Protein AF-A0A351NU47-F1 (afdb_monomer)

Sequence (82 aa):
TPLIFTGGLLLALPMMIALLLVNIGLGIITRSAPSLNIIAVGFPAIILVGGIMLIFALPGVLRLIQEFWLDSFAQLIIMLGI

Secondary structure (DSSP, 8-state):
-HHHHHHHHHHHHHHHHHHHHHHHHHHHHHHH-TTS-HHHHHHHHHHHHHHHHHHHHHHHHHHHHHHHHHHHHHHHHHHHT-

Radius of gyration: 19.3 Å; Cα contacts (8 Å, |Δi|>4): 23; chains: 1; bounding box: 40×16×58 Å

Mean predicted aligned error: 6.28 Å

Solvent-accessible surface area (backbone atoms only — not comparable to full-atom values): 4644 Å² total; per-residue (Å²): 111,71,65,62,55,53,54,51,44,65,66,46,46,65,56,48,54,52,51,49,51,49,53,51,53,49,54,52,46,43,72,78,38,74,83,56,60,56,68,77,52,44,50,60,48,51,52,52,53,50,53,53,51,49,64,70,41,46,68,58,51,54,51,51,51,51,53,51,50,53,55,51,50,54,50,52,39,60,73,71,74,110

Structure (mmCIF, N/CA/C/O backbone):
data_AF-A0A351NU47-F1
#
_entry.id   AF-A0A351NU47-F1
#
loop_
_atom_site.group_PDB
_atom_site.id
_atom_site.type_symbol
_atom_site.label_atom_id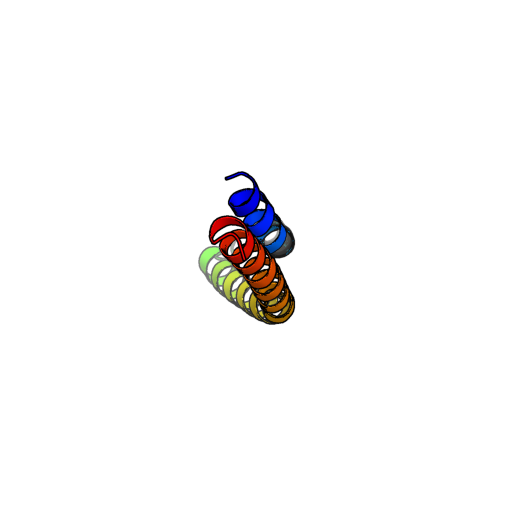
_atom_site.label_alt_id
_atom_site.label_comp_id
_atom_site.label_asym_id
_atom_site.label_entity_id
_atom_site.label_seq_id
_atom_site.pdbx_PDB_ins_code
_atom_site.Cartn_x
_atom_site.Cartn_y
_atom_site.Cartn_z
_atom_site.occupancy
_atom_site.B_iso_or_equiv
_atom_site.auth_seq_id
_atom_site.auth_comp_id
_atom_site.auth_asym_id
_atom_site.auth_atom_id
_atom_site.pdbx_PDB_model_num
ATOM 1 N N . THR A 1 1 ? 19.578 2.138 -8.145 1.00 61.03 1 THR A N 1
ATOM 2 C CA . THR A 1 1 ? 19.293 3.089 -9.239 1.00 61.03 1 THR A CA 1
ATOM 3 C C . THR A 1 1 ? 18.018 3.845 -8.896 1.00 61.03 1 THR A C 1
ATOM 5 O O . THR A 1 1 ? 17.079 3.206 -8.433 1.00 61.03 1 THR A O 1
ATOM 8 N N . PRO A 1 2 ? 17.972 5.183 -9.042 1.00 75.50 2 PRO A N 1
ATOM 9 C CA . PRO A 1 2 ? 16.814 6.007 -8.659 1.00 75.50 2 PRO A CA 1
ATOM 10 C C . PRO A 1 2 ? 15.492 5.527 -9.283 1.00 75.50 2 PRO A C 1
ATOM 12 O O . PRO A 1 2 ? 14.447 5.637 -8.656 1.00 75.50 2 PRO A O 1
ATOM 15 N N . LEU A 1 3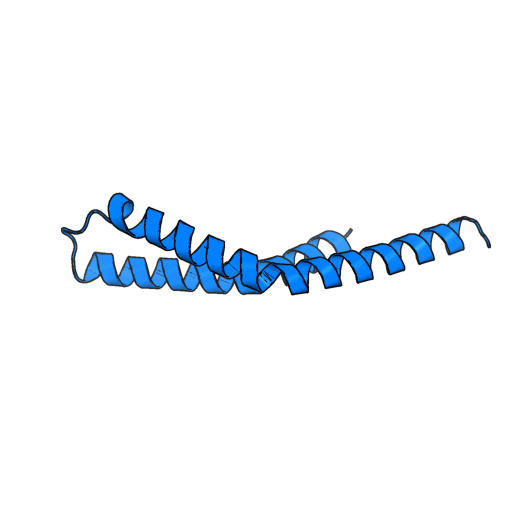 ? 15.558 4.877 -10.449 1.00 76.75 3 LEU A N 1
ATOM 16 C CA . LEU A 1 3 ? 14.413 4.286 -11.142 1.00 76.75 3 LEU A CA 1
ATOM 17 C C . LEU A 1 3 ? 13.644 3.245 -10.306 1.00 76.75 3 LEU A C 1
ATOM 19 O O . LEU A 1 3 ? 12.418 3.256 -10.299 1.00 76.75 3 LEU A O 1
ATOM 23 N N . ILE A 1 4 ? 14.348 2.381 -9.562 1.00 80.00 4 ILE A N 1
ATOM 24 C CA . ILE A 1 4 ? 13.717 1.328 -8.744 1.00 80.00 4 ILE A CA 1
ATOM 25 C C . ILE A 1 4 ? 12.971 1.951 -7.558 1.00 80.00 4 ILE A C 1
ATOM 27 O O . ILE A 1 4 ? 11.847 1.556 -7.255 1.00 80.00 4 ILE A O 1
ATOM 31 N N . PHE A 1 5 ? 13.573 2.952 -6.907 1.00 85.62 5 PHE A N 1
ATOM 32 C CA . PHE A 1 5 ? 12.940 3.644 -5.785 1.00 85.62 5 PHE A CA 1
ATOM 33 C C . PHE A 1 5 ? 11.737 4.470 -6.246 1.00 85.62 5 PHE A C 1
ATOM 35 O O . PHE A 1 5 ? 10.663 4.344 -5.671 1.00 85.62 5 PHE A O 1
ATOM 42 N N . THR A 1 6 ? 11.882 5.270 -7.306 1.00 84.75 6 THR A N 1
ATOM 43 C CA . THR A 1 6 ? 10.790 6.099 -7.833 1.00 84.75 6 THR A CA 1
ATOM 44 C C . THR A 1 6 ? 9.645 5.251 -8.386 1.00 84.75 6 THR A C 1
ATOM 46 O O . THR A 1 6 ? 8.491 5.533 -8.074 1.00 84.75 6 THR A O 1
ATOM 49 N N . GLY A 1 7 ? 9.938 4.187 -9.142 1.00 81.06 7 GLY A N 1
ATOM 50 C CA . GLY A 1 7 ? 8.917 3.273 -9.664 1.00 81.06 7 GLY A CA 1
ATOM 51 C C . GLY A 1 7 ? 8.163 2.540 -8.551 1.00 81.06 7 GLY A C 1
ATOM 52 O O . GLY A 1 7 ? 6.933 2.524 -8.542 1.00 81.06 7 GLY A O 1
ATOM 53 N N . GLY A 1 8 ? 8.887 2.011 -7.558 1.00 83.25 8 GLY A N 1
ATOM 54 C CA . GLY A 1 8 ? 8.274 1.381 -6.386 1.00 83.25 8 GLY A CA 1
ATOM 55 C C . GLY A 1 8 ? 7.461 2.363 -5.539 1.00 83.25 8 GLY A C 1
ATOM 56 O O . GLY A 1 8 ? 6.368 2.031 -5.079 1.00 83.25 8 GLY A O 1
ATOM 57 N N . LEU A 1 9 ? 7.953 3.594 -5.374 1.00 87.19 9 LEU A N 1
ATOM 58 C CA . LEU A 1 9 ? 7.264 4.638 -4.623 1.00 87.19 9 LEU A CA 1
ATOM 59 C C . LEU A 1 9 ? 5.959 5.051 -5.306 1.00 87.19 9 LEU A C 1
ATOM 61 O O . LEU A 1 9 ? 4.947 5.115 -4.622 1.00 87.19 9 LEU A O 1
ATOM 65 N N . LEU A 1 10 ? 5.954 5.280 -6.624 1.00 84.75 10 LEU A N 1
ATOM 66 C CA . LEU A 1 10 ? 4.744 5.633 -7.383 1.00 84.75 10 LEU A CA 1
ATOM 67 C C . LEU A 1 10 ? 3.651 4.562 -7.267 1.00 84.75 10 LEU A C 1
ATOM 69 O O . LEU A 1 10 ? 2.473 4.897 -7.159 1.00 84.75 10 LEU A O 1
ATOM 73 N N . LEU A 1 11 ? 4.048 3.289 -7.230 1.00 83.25 11 LEU A N 1
ATOM 74 C CA . LEU A 1 11 ? 3.140 2.160 -7.044 1.00 83.25 11 LEU A CA 1
ATOM 75 C C . LEU A 1 11 ? 2.575 2.093 -5.618 1.00 83.25 11 LEU A C 1
ATOM 77 O O . LEU A 1 11 ? 1.382 1.863 -5.427 1.00 83.25 11 LEU A O 1
ATOM 81 N N . ALA A 1 12 ? 3.421 2.321 -4.612 1.00 87.19 12 ALA A N 1
ATOM 82 C CA . ALA A 1 12 ? 3.032 2.262 -3.205 1.00 87.19 12 ALA A CA 1
ATOM 83 C C . ALA A 1 12 ? 2.294 3.522 -2.714 1.00 87.19 12 ALA A C 1
ATOM 85 O O . ALA A 1 12 ? 1.569 3.452 -1.723 1.00 87.19 12 ALA A O 1
ATOM 86 N N . LEU A 1 13 ? 2.457 4.667 -3.383 1.00 89.00 13 LEU A N 1
ATOM 87 C CA . LEU A 1 13 ? 1.917 5.972 -2.983 1.00 89.00 13 LEU A CA 1
ATOM 88 C C . LEU A 1 13 ? 0.393 5.977 -2.751 1.00 89.00 13 LEU A C 1
ATOM 90 O O . LEU A 1 13 ? -0.026 6.369 -1.658 1.00 89.00 13 LEU A O 1
ATOM 94 N N . PRO A 1 14 ? -0.452 5.519 -3.699 1.00 85.62 14 PRO A N 1
ATOM 95 C CA . PRO A 1 14 ? -1.901 5.510 -3.497 1.00 85.62 14 PRO A CA 1
ATOM 96 C C . PRO A 1 14 ? -2.320 4.582 -2.349 1.00 85.62 14 PRO A C 1
ATOM 98 O O . PRO A 1 14 ? -3.179 4.943 -1.544 1.00 85.62 14 PRO A O 1
ATOM 101 N N . MET A 1 15 ? -1.669 3.420 -2.221 1.00 89.06 15 MET A N 1
ATOM 102 C CA . MET A 1 15 ? -1.926 2.487 -1.122 1.00 89.06 15 MET A CA 1
ATOM 103 C C . MET A 1 15 ? -1.514 3.066 0.235 1.00 89.06 15 MET A C 1
ATOM 105 O O . MET A 1 15 ? -2.263 2.945 1.202 1.00 89.06 15 MET A O 1
ATOM 109 N N . MET A 1 16 ? -0.352 3.721 0.321 1.00 90.75 16 MET A N 1
ATOM 110 C CA . MET A 1 16 ? 0.111 4.359 1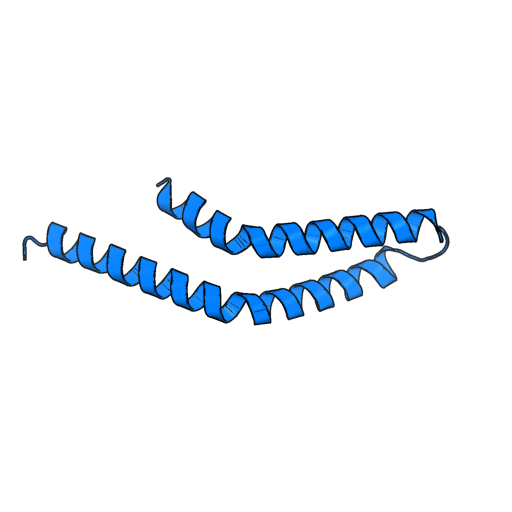.556 1.00 90.75 16 MET A CA 1
ATOM 111 C C . MET A 1 16 ? -0.842 5.460 2.008 1.00 90.75 16 MET A C 1
ATOM 113 O O . MET A 1 16 ? -1.210 5.488 3.179 1.00 90.75 16 MET A O 1
ATOM 117 N N . ILE A 1 17 ? -1.280 6.335 1.099 1.00 90.88 17 ILE A N 1
ATOM 118 C CA . ILE A 1 17 ? -2.223 7.412 1.432 1.00 90.88 17 ILE A CA 1
ATOM 119 C C . ILE A 1 17 ? -3.536 6.827 1.962 1.00 90.88 17 ILE A C 1
ATOM 121 O O . ILE A 1 17 ? -4.032 7.265 3.000 1.00 90.88 17 ILE A O 1
ATOM 125 N N . ALA A 1 18 ? -4.073 5.804 1.295 1.00 89.06 18 ALA A N 1
ATOM 126 C CA . ALA A 1 18 ? -5.289 5.133 1.735 1.00 89.06 18 ALA A CA 1
ATOM 127 C C . ALA A 1 18 ? -5.144 4.516 3.136 1.00 89.06 18 ALA A C 1
ATOM 129 O O . ALA A 1 18 ? -5.989 4.732 4.004 1.00 89.06 18 ALA A O 1
ATOM 130 N N . LEU A 1 19 ? -4.058 3.783 3.387 1.00 90.56 19 LEU A N 1
ATOM 131 C CA . LEU A 1 19 ? -3.816 3.161 4.689 1.00 90.56 19 LEU A CA 1
ATOM 132 C C . LEU A 1 19 ? -3.560 4.199 5.788 1.00 90.56 19 LEU A C 1
ATOM 134 O O . LEU A 1 19 ? -3.998 4.004 6.921 1.00 90.56 19 LEU A O 1
ATOM 138 N N . LEU A 1 20 ? -2.905 5.319 5.478 1.00 92.56 20 LEU A N 1
ATOM 139 C CA . LEU A 1 20 ? -2.745 6.430 6.419 1.00 92.56 20 LEU A CA 1
ATOM 140 C C . LEU A 1 20 ? -4.100 7.037 6.802 1.00 92.56 20 LEU A C 1
ATOM 142 O O . LEU A 1 20 ? -4.341 7.269 7.986 1.00 92.56 20 LEU A O 1
ATOM 146 N N . LEU A 1 21 ? -5.010 7.219 5.841 1.00 91.38 21 LEU A N 1
ATOM 147 C CA . LEU A 1 21 ? -6.375 7.683 6.115 1.00 91.38 21 LEU A CA 1
ATOM 148 C C . LEU A 1 21 ? -7.145 6.707 7.012 1.00 91.38 21 LEU A C 1
ATOM 150 O O . LEU A 1 21 ? -7.817 7.143 7.946 1.00 91.38 21 LEU A O 1
ATOM 154 N N . VAL A 1 22 ? -7.008 5.396 6.787 1.00 89.69 22 VAL A N 1
ATOM 155 C CA . VAL A 1 22 ? -7.606 4.373 7.664 1.00 89.69 22 VAL A CA 1
ATOM 156 C C . VAL A 1 22 ? -7.040 4.468 9.078 1.00 89.69 22 VAL A C 1
ATOM 158 O O . VAL A 1 22 ? -7.805 4.473 10.039 1.00 89.69 22 VAL A O 1
ATOM 161 N N . ASN A 1 23 ? -5.719 4.595 9.222 1.00 90.12 23 ASN A N 1
ATOM 162 C CA . ASN A 1 23 ? -5.078 4.737 10.531 1.00 90.12 23 ASN A CA 1
ATOM 163 C C . ASN A 1 23 ? -5.536 6.006 11.264 1.00 90.12 23 ASN A C 1
ATOM 165 O O . ASN A 1 23 ? -5.789 5.960 12.468 1.00 90.12 23 ASN A O 1
ATOM 169 N N . ILE A 1 24 ? -5.715 7.120 10.548 1.00 91.81 24 ILE A N 1
ATOM 170 C CA . ILE A 1 24 ? -6.287 8.350 11.115 1.00 91.81 24 ILE A CA 1
ATOM 171 C C . ILE A 1 24 ? -7.737 8.113 11.553 1.00 91.81 24 ILE A C 1
ATOM 173 O O . ILE A 1 24 ? -8.099 8.479 12.670 1.00 91.81 24 ILE A O 1
ATOM 177 N N . GLY A 1 25 ? -8.557 7.466 10.720 1.00 89.00 25 GLY A N 1
ATOM 178 C CA . GLY A 1 25 ? -9.942 7.127 11.057 1.00 89.00 25 GLY A CA 1
ATOM 179 C C . GLY A 1 25 ? -10.044 6.261 12.315 1.00 89.00 25 GLY A C 1
ATOM 180 O O . GLY A 1 25 ? -10.829 6.563 13.213 1.00 89.00 25 GLY A O 1
ATOM 181 N N . LEU A 1 26 ? -9.189 5.243 12.433 1.00 88.31 26 LEU A N 1
ATOM 182 C CA . LEU A 1 26 ? -9.074 4.423 13.642 1.00 88.31 26 LEU A CA 1
ATOM 183 C C . LEU A 1 26 ? -8.638 5.256 14.854 1.00 88.31 26 LEU A C 1
ATOM 185 O O . LEU A 1 26 ? -9.224 5.119 15.926 1.00 88.31 26 LEU A O 1
ATOM 189 N N . GLY A 1 27 ? -7.686 6.175 14.682 1.00 88.19 27 GLY A N 1
ATOM 190 C CA . GLY A 1 27 ? -7.288 7.129 15.720 1.00 88.19 27 GLY A CA 1
ATOM 191 C C . GLY A 1 27 ? -8.453 7.997 16.210 1.00 88.19 27 GLY A C 1
ATOM 192 O O . GLY A 1 27 ? -8.632 8.181 17.414 1.00 88.19 27 GLY A O 1
ATOM 193 N N . ILE A 1 28 ? -9.318 8.465 15.310 1.00 89.44 28 ILE A N 1
ATOM 194 C CA . ILE A 1 28 ? -10.526 9.217 15.684 1.00 89.44 28 ILE A CA 1
ATOM 195 C C . ILE A 1 28 ? -11.491 8.325 16.480 1.00 89.44 28 ILE A C 1
ATOM 197 O O . ILE A 1 28 ? -11.975 8.737 17.535 1.00 89.44 28 ILE A O 1
ATOM 201 N N . ILE A 1 29 ? -11.709 7.082 16.037 1.00 87.75 29 ILE A N 1
ATOM 202 C CA . ILE A 1 29 ? -12.581 6.113 16.723 1.00 87.75 29 ILE A CA 1
ATOM 203 C C . ILE A 1 29 ? -12.068 5.814 18.138 1.00 87.75 29 ILE A C 1
ATOM 205 O O . ILE A 1 29 ? -12.870 5.815 19.072 1.00 87.75 29 ILE A O 1
ATOM 209 N N . THR A 1 30 ? -10.751 5.641 18.336 1.00 84.81 30 THR A N 1
ATOM 210 C CA . THR A 1 30 ? -10.183 5.437 19.689 1.00 84.81 30 THR A CA 1
ATOM 211 C C . THR A 1 30 ? -10.479 6.591 20.633 1.00 84.81 30 THR A C 1
ATOM 213 O O . THR A 1 30 ? -10.715 6.371 21.819 1.00 84.81 30 THR A O 1
ATOM 216 N N . ARG A 1 31 ? -10.480 7.825 20.117 1.00 86.00 31 ARG A N 1
ATOM 217 C CA . ARG A 1 31 ? -10.747 9.019 20.919 1.00 86.00 31 ARG A CA 1
ATOM 218 C C . ARG A 1 31 ? -12.225 9.130 21.292 1.00 86.00 31 ARG A C 1
ATOM 220 O O . ARG A 1 31 ? -12.532 9.570 22.395 1.00 86.00 31 ARG A O 1
ATOM 227 N N . SER A 1 32 ? -13.126 8.750 20.388 1.00 83.56 32 SER A N 1
ATOM 228 C CA . SER A 1 32 ? -14.577 8.800 20.613 1.00 83.56 32 SER A CA 1
ATOM 229 C C . SER A 1 32 ? -15.106 7.631 21.451 1.00 83.56 32 SER A C 1
ATOM 231 O O . SER A 1 32 ? -16.103 7.794 22.149 1.00 83.56 32 SER A O 1
ATOM 233 N N . ALA A 1 33 ? -1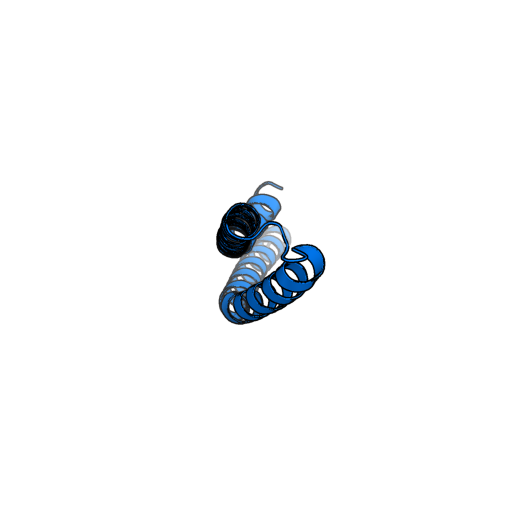4.457 6.467 21.399 1.00 79.56 33 ALA A N 1
ATOM 234 C CA . ALA A 1 33 ? -14.862 5.257 22.110 1.00 79.56 33 ALA A CA 1
ATOM 235 C C . ALA A 1 33 ? -13.629 4.512 22.670 1.00 79.56 33 ALA A C 1
ATOM 237 O O . ALA A 1 33 ? -13.195 3.510 22.099 1.00 79.56 33 ALA A O 1
ATOM 238 N N . PRO A 1 34 ? -13.069 4.966 23.809 1.00 75.81 34 PRO A N 1
ATOM 239 C CA . PRO A 1 34 ? -11.836 4.413 24.383 1.00 75.81 34 PRO A CA 1
ATOM 240 C C . PRO A 1 34 ? -11.981 2.979 24.917 1.00 75.81 34 PRO A C 1
ATOM 242 O O . PRO A 1 34 ? -10.982 2.324 25.201 1.00 75.81 34 PRO A O 1
ATOM 245 N N . SER A 1 35 ? -13.214 2.478 25.055 1.00 78.69 35 SER A N 1
ATOM 246 C CA . SER A 1 35 ? -13.507 1.095 25.442 1.00 78.69 35 SER A CA 1
ATOM 247 C C . SER A 1 35 ? -13.457 0.104 24.275 1.00 78.69 35 SER A C 1
ATOM 249 O O . SER A 1 35 ? -13.423 -1.105 24.514 1.00 78.69 35 SER A O 1
ATOM 251 N N . LEU A 1 36 ? -13.446 0.573 23.018 1.00 78.25 36 LEU A N 1
ATOM 252 C CA . LEU A 1 36 ? -13.255 -0.306 21.866 1.00 78.25 36 LEU A CA 1
ATOM 253 C C . LEU A 1 36 ? -11.808 -0.797 21.852 1.00 78.25 36 LEU A C 1
ATOM 255 O O . LEU A 1 36 ? -10.869 -0.008 21.753 1.00 78.25 36 LEU A O 1
ATOM 259 N N . ASN A 1 37 ? -11.627 -2.117 21.898 1.00 79.56 37 ASN A N 1
ATOM 260 C CA . ASN A 1 37 ? -10.322 -2.728 21.686 1.00 79.56 37 ASN A CA 1
ATOM 261 C C . ASN A 1 37 ? -9.881 -2.463 20.238 1.00 79.56 37 ASN A C 1
ATOM 263 O O . ASN A 1 37 ? -10.263 -3.180 19.310 1.00 79.56 37 ASN A O 1
ATOM 267 N N . ILE A 1 38 ? -9.085 -1.410 20.045 1.00 75.75 38 ILE A N 1
ATOM 268 C CA . ILE A 1 38 ? -8.663 -0.955 18.718 1.00 75.75 38 ILE A CA 1
ATOM 269 C C . ILE A 1 38 ? -7.836 -2.003 17.980 1.00 75.75 38 ILE A C 1
ATOM 271 O O . ILE A 1 38 ? -7.816 -2.008 16.757 1.00 75.75 38 ILE A O 1
ATOM 275 N N . ILE A 1 39 ? -7.184 -2.916 18.698 1.00 76.06 39 ILE A N 1
ATOM 276 C CA . ILE A 1 39 ? -6.470 -4.028 18.073 1.00 76.06 39 ILE A CA 1
ATOM 277 C C . ILE A 1 39 ? -7.488 -5.020 17.503 1.00 76.06 39 ILE A C 1
ATOM 279 O O . ILE A 1 39 ? -7.354 -5.443 16.358 1.00 76.06 39 ILE A O 1
ATOM 283 N N . ALA A 1 40 ? -8.549 -5.328 18.254 1.00 80.94 40 ALA A N 1
ATOM 284 C CA . ALA A 1 40 ? -9.596 -6.248 17.812 1.00 80.94 40 ALA A CA 1
ATOM 285 C C . ALA A 1 40 ? -10.417 -5.715 16.625 1.00 80.94 40 ALA A C 1
ATOM 287 O O . ALA A 1 40 ? -10.859 -6.509 15.802 1.00 80.94 40 ALA A O 1
ATOM 288 N N . VAL A 1 41 ? -10.617 -4.397 16.514 1.00 82.50 41 VAL A N 1
ATOM 289 C CA . VAL A 1 41 ? -11.428 -3.789 15.436 1.00 82.50 41 VAL A CA 1
ATOM 290 C C . VAL A 1 41 ? -10.573 -3.202 14.312 1.00 82.50 41 VAL A C 1
ATOM 292 O O . VAL A 1 41 ? -10.898 -3.348 13.134 1.00 82.50 41 VAL A O 1
ATOM 295 N N . GLY A 1 42 ? -9.458 -2.564 14.652 1.00 85.19 42 GLY A N 1
ATOM 296 C CA . GLY A 1 42 ? -8.564 -1.924 13.694 1.00 85.19 42 GLY A CA 1
ATOM 297 C C . GLY A 1 42 ? -7.806 -2.921 12.829 1.00 85.19 42 GLY A C 1
ATOM 298 O O . GLY A 1 42 ? -7.659 -2.684 11.634 1.00 85.19 42 GLY A O 1
ATOM 299 N N . PHE A 1 43 ? -7.386 -4.063 13.379 1.00 85.56 43 PHE A N 1
ATOM 300 C CA . PHE A 1 43 ? -6.650 -5.061 12.601 1.00 85.56 43 PHE A CA 1
ATOM 301 C C . PHE A 1 43 ? -7.506 -5.687 11.480 1.00 85.56 43 PHE A C 1
ATOM 303 O O . PHE A 1 43 ? -7.072 -5.647 10.325 1.00 85.56 43 PHE A O 1
ATOM 310 N N . PRO A 1 44 ? -8.750 -6.154 11.733 1.00 89.06 44 PRO A N 1
ATOM 311 C CA . PRO A 1 44 ? -9.648 -6.579 10.657 1.00 89.06 44 PRO A CA 1
ATOM 312 C C . PRO A 1 44 ? -9.954 -5.470 9.645 1.00 89.06 44 PRO A C 1
ATOM 314 O O . PRO A 1 44 ? -9.982 -5.732 8.443 1.00 89.06 44 PRO A O 1
ATOM 317 N N . ALA A 1 45 ? -10.147 -4.229 10.108 1.00 88.06 45 ALA A N 1
ATOM 318 C CA . ALA A 1 45 ? -10.425 -3.097 9.227 1.00 88.06 45 ALA A CA 1
ATOM 319 C C . ALA A 1 45 ? -9.257 -2.811 8.267 1.00 88.06 45 ALA A C 1
ATOM 321 O O . ALA A 1 45 ? -9.473 -2.641 7.068 1.00 88.06 45 ALA A O 1
ATOM 322 N N . ILE A 1 46 ? -8.019 -2.815 8.769 1.00 89.69 46 ILE A N 1
ATOM 323 C CA . ILE A 1 46 ? -6.814 -2.603 7.956 1.00 89.69 46 ILE A CA 1
ATOM 324 C C . ILE A 1 46 ? -6.629 -3.740 6.946 1.00 89.69 46 ILE A C 1
ATOM 326 O O . ILE A 1 46 ? -6.313 -3.462 5.792 1.00 89.69 46 ILE A O 1
ATOM 330 N N . ILE A 1 47 ? -6.860 -4.999 7.337 1.00 91.12 47 ILE A N 1
ATOM 331 C CA . ILE A 1 47 ? -6.760 -6.143 6.416 1.00 91.12 47 ILE A CA 1
ATOM 332 C C . ILE A 1 47 ? -7.796 -6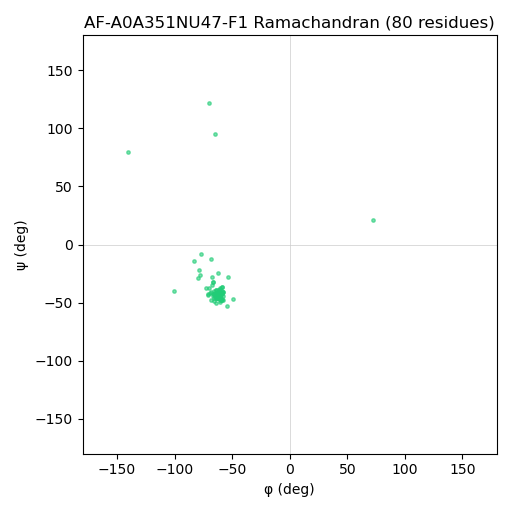.037 5.295 1.00 91.12 47 ILE A C 1
ATOM 334 O O . ILE A 1 47 ? -7.448 -6.221 4.129 1.00 91.12 47 ILE A O 1
ATOM 338 N N . LEU A 1 48 ? -9.051 -5.714 5.623 1.00 92.25 48 LEU A N 1
ATOM 339 C CA . LEU A 1 48 ? -10.112 -5.572 4.624 1.00 92.25 48 LEU A CA 1
ATOM 340 C C . LEU A 1 48 ? -9.821 -4.424 3.658 1.00 92.25 48 LEU A C 1
ATOM 342 O O . LEU A 1 48 ? -9.850 -4.623 2.444 1.00 92.25 48 LEU A O 1
ATOM 346 N N . VAL A 1 49 ? -9.496 -3.237 4.176 1.00 91.50 49 VAL A N 1
ATOM 347 C CA . VAL A 1 49 ? -9.207 -2.080 3.320 1.00 91.50 49 VAL A CA 1
ATOM 348 C C . VAL A 1 49 ? -7.930 -2.302 2.512 1.00 91.50 49 VAL A C 1
ATOM 350 O O . VAL A 1 49 ? -7.918 -2.026 1.316 1.00 91.50 49 VAL A O 1
ATOM 353 N N . GLY A 1 50 ? -6.880 -2.849 3.126 1.00 90.69 50 GLY A N 1
ATOM 354 C CA . GLY A 1 50 ? -5.632 -3.187 2.445 1.00 90.69 50 GLY A CA 1
ATOM 355 C C . GLY A 1 50 ? -5.835 -4.210 1.328 1.00 90.69 50 GLY A C 1
ATOM 356 O O . GLY A 1 50 ? -5.323 -4.015 0.229 1.00 90.69 50 GLY A O 1
ATOM 357 N N . GLY A 1 51 ? -6.635 -5.252 1.569 1.00 92.44 51 GLY A N 1
ATOM 358 C CA 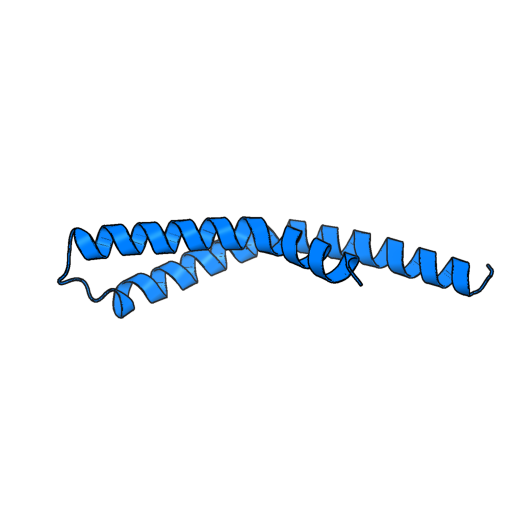. G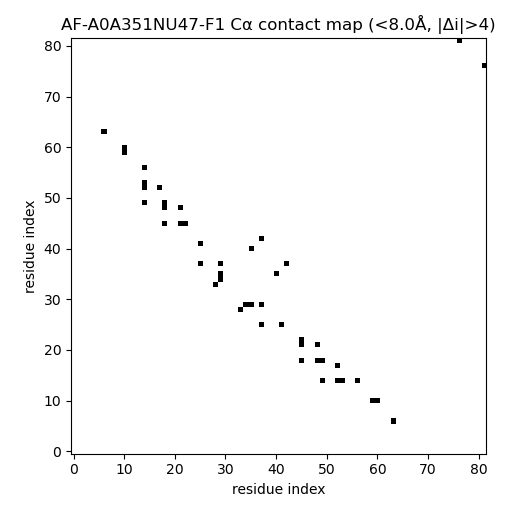LY A 1 51 ? -6.970 -6.264 0.566 1.00 92.44 51 GLY A CA 1
ATOM 359 C C . GLY A 1 51 ? -7.767 -5.692 -0.607 1.00 92.44 51 GLY A C 1
ATOM 360 O O . GLY A 1 51 ? -7.418 -5.929 -1.763 1.00 92.44 51 GLY A O 1
ATOM 361 N N . ILE A 1 52 ? -8.789 -4.880 -0.325 1.00 92.19 52 ILE A N 1
ATOM 362 C CA . ILE A 1 52 ? -9.579 -4.197 -1.360 1.00 92.19 52 ILE A CA 1
ATOM 363 C C . ILE A 1 52 ? -8.684 -3.266 -2.189 1.00 92.19 52 ILE A C 1
ATO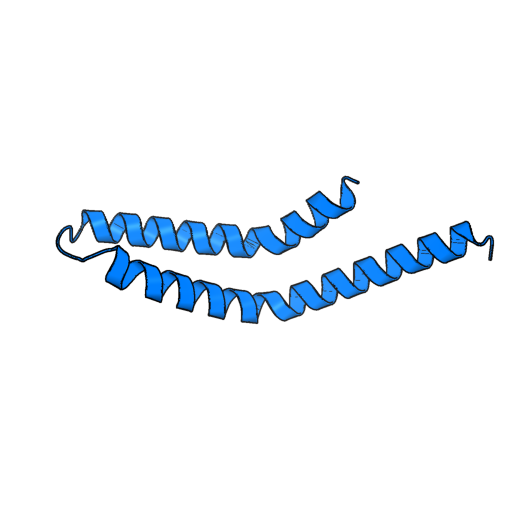M 365 O O . ILE A 1 52 ? -8.704 -3.316 -3.418 1.00 92.19 52 ILE A O 1
ATOM 369 N N . MET A 1 53 ? -7.858 -2.455 -1.528 1.00 90.44 53 MET A N 1
ATOM 370 C CA . MET A 1 53 ? -6.926 -1.540 -2.192 1.00 90.44 53 MET A CA 1
ATOM 371 C C . MET A 1 53 ? -5.915 -2.280 -3.066 1.00 90.44 53 MET A C 1
ATOM 373 O O . MET A 1 53 ? -5.616 -1.818 -4.164 1.00 90.44 53 MET A O 1
ATOM 377 N N . LEU A 1 54 ? -5.428 -3.443 -2.625 1.00 89.94 54 LEU A N 1
ATOM 378 C CA . LEU A 1 54 ? -4.510 -4.262 -3.410 1.00 89.94 54 LEU A CA 1
ATOM 379 C C . LEU A 1 54 ? -5.173 -4.753 -4.702 1.00 89.94 54 LEU A C 1
ATOM 381 O O . LEU A 1 54 ? -4.569 -4.644 -5.765 1.00 89.94 54 LEU A O 1
ATOM 385 N N . ILE A 1 55 ? -6.430 -5.207 -4.639 1.00 91.81 55 ILE A N 1
ATOM 386 C CA . ILE A 1 55 ? -7.193 -5.620 -5.829 1.00 91.81 55 ILE A CA 1
ATOM 387 C C . ILE A 1 55 ? -7.345 -4.453 -6.813 1.00 91.81 55 ILE A C 1
ATOM 389 O O . ILE A 1 55 ? -7.116 -4.629 -8.009 1.00 91.81 55 ILE A O 1
ATOM 393 N N . PHE A 1 56 ? -7.670 -3.254 -6.324 1.00 89.56 56 PHE A N 1
ATOM 394 C CA . PHE A 1 56 ? -7.758 -2.058 -7.171 1.00 89.56 56 PHE A CA 1
ATOM 395 C C . PHE A 1 56 ? -6.403 -1.605 -7.726 1.00 89.56 56 PHE A C 1
ATOM 397 O O . PHE A 1 56 ? -6.354 -1.018 -8.806 1.00 89.56 56 PHE A O 1
ATOM 404 N N . ALA A 1 57 ? -5.306 -1.883 -7.021 1.00 88.19 57 ALA A N 1
ATOM 405 C CA . ALA A 1 57 ? -3.961 -1.540 -7.463 1.00 88.19 57 ALA A CA 1
ATOM 406 C C . ALA A 1 57 ? -3.418 -2.500 -8.537 1.00 88.19 57 ALA A C 1
ATOM 408 O O . ALA A 1 57 ? -2.589 -2.080 -9.346 1.00 88.19 57 ALA A O 1
ATOM 409 N N . LEU A 1 58 ? -3.887 -3.758 -8.591 1.00 89.75 58 LEU A N 1
ATOM 410 C CA . LEU A 1 58 ? -3.374 -4.797 -9.502 1.00 89.75 58 LEU A CA 1
ATOM 411 C C . LEU A 1 58 ? -3.264 -4.362 -10.977 1.00 89.75 58 LEU A C 1
ATOM 413 O O . LEU A 1 58 ? -2.201 -4.581 -11.561 1.00 89.75 58 LEU A O 1
ATOM 417 N N . PRO A 1 59 ? -4.273 -3.720 -11.601 1.00 90.31 59 PRO A N 1
ATOM 418 C CA . PRO A 1 59 ? -4.152 -3.263 -12.987 1.00 90.31 59 PRO A CA 1
ATOM 419 C C . PRO A 1 59 ? -3.010 -2.256 -13.185 1.00 90.31 59 PRO A C 1
ATOM 421 O O . PRO A 1 59 ? -2.300 -2.308 -14.188 1.00 90.31 59 PRO A O 1
ATOM 424 N N . GLY A 1 60 ? -2.801 -1.363 -12.210 1.00 87.69 60 GLY A N 1
ATOM 425 C CA . GLY A 1 60 ? -1.698 -0.402 -12.220 1.00 87.69 60 GLY A CA 1
ATOM 426 C C . GLY A 1 60 ? -0.338 -1.079 -12.058 1.00 87.69 60 GLY A C 1
ATOM 427 O O . GLY A 1 60 ? 0.602 -0.742 -12.776 1.00 87.69 60 GLY A O 1
ATOM 428 N N . VAL A 1 61 ? -0.250 -2.084 -11.179 1.00 87.38 61 VAL A N 1
ATOM 429 C CA . VAL A 1 61 ? 0.963 -2.897 -10.994 1.00 87.38 61 VAL A CA 1
ATOM 430 C C . VAL A 1 61 ? 1.354 -3.605 -12.289 1.00 87.38 61 VAL A C 1
ATOM 432 O O . VAL A 1 61 ? 2.512 -3.542 -12.697 1.00 87.38 61 VAL A O 1
ATOM 435 N N . LEU A 1 62 ? 0.394 -4.244 -12.962 1.00 90.25 62 LEU A N 1
ATOM 436 C CA . LEU A 1 62 ? 0.642 -4.957 -14.218 1.00 90.25 62 LEU A CA 1
ATOM 437 C C . LEU A 1 62 ? 1.156 -4.021 -15.315 1.00 90.25 62 LEU A C 1
ATOM 439 O O . LEU A 1 62 ? 2.115 -4.360 -16.009 1.00 90.25 62 LEU A O 1
ATOM 443 N N . ARG A 1 63 ? 0.565 -2.827 -15.433 1.00 89.69 63 ARG A N 1
ATOM 444 C CA . ARG A 1 63 ? 1.011 -1.814 -16.394 1.00 89.69 63 ARG A CA 1
ATOM 445 C C . ARG A 1 63 ? 2.443 -1.353 -16.118 1.00 89.69 63 ARG A C 1
ATOM 447 O O . ARG A 1 63 ? 3.246 -1.304 -17.043 1.00 89.69 63 ARG A O 1
ATOM 454 N N . LEU A 1 64 ? 2.774 -1.062 -14.859 1.00 85.06 64 LEU A N 1
ATOM 455 C CA . LEU A 1 64 ? 4.122 -0.627 -14.488 1.00 85.06 64 LEU A CA 1
ATOM 456 C C . LEU A 1 64 ? 5.163 -1.715 -14.775 1.00 85.06 64 LEU A C 1
ATOM 458 O O . LEU A 1 64 ? 6.240 -1.421 -15.288 1.00 85.06 64 LEU A O 1
ATOM 462 N N . ILE A 1 65 ? 4.836 -2.974 -14.466 1.00 87.56 65 ILE A N 1
ATOM 463 C CA . ILE A 1 65 ? 5.695 -4.118 -14.787 1.00 87.56 65 ILE A CA 1
ATOM 464 C C . ILE A 1 65 ? 5.934 -4.171 -16.297 1.00 87.56 65 ILE A C 1
ATOM 466 O O . ILE A 1 65 ? 7.082 -4.275 -16.719 1.00 87.56 65 ILE A O 1
ATOM 470 N N . GLN A 1 66 ? 4.883 -4.057 -17.112 1.00 91.38 66 GLN A N 1
ATOM 471 C CA . GLN A 1 66 ? 5.008 -4.070 -18.569 1.00 91.38 66 GLN A CA 1
ATOM 472 C C . GLN A 1 66 ? 5.929 -2.953 -19.086 1.00 91.38 66 GLN A C 1
ATOM 474 O O . GLN A 1 66 ? 6.815 -3.232 -19.891 1.00 91.38 66 GLN A O 1
ATOM 479 N N . GLU A 1 67 ? 5.750 -1.718 -18.614 1.00 87.88 67 GLU A N 1
ATOM 480 C CA . GLU A 1 67 ? 6.595 -0.573 -18.991 1.00 87.88 67 GLU A CA 1
ATOM 481 C C . GLU A 1 67 ? 8.062 -0.816 -18.593 1.00 87.88 67 GLU A C 1
ATOM 483 O O . GLU A 1 67 ? 8.965 -0.687 -19.418 1.00 87.88 67 GLU A O 1
ATOM 488 N N . PHE A 1 68 ? 8.299 -1.302 -17.372 1.00 86.19 68 PHE A N 1
ATOM 489 C CA . PHE A 1 68 ? 9.643 -1.620 -16.891 1.00 86.19 68 PHE A CA 1
ATOM 490 C C . PHE A 1 68 ? 10.329 -2.730 -17.702 1.00 86.19 68 PHE A C 1
ATOM 492 O O . PHE A 1 68 ? 11.533 -2.656 -17.963 1.00 86.19 68 PHE A O 1
ATOM 499 N N . TRP A 1 69 ? 9.586 -3.765 -18.110 1.00 90.38 69 TRP A N 1
ATOM 500 C CA . TRP A 1 69 ? 10.114 -4.821 -18.975 1.00 90.38 69 TRP A CA 1
ATOM 501 C C . TRP A 1 69 ? 10.520 -4.271 -20.340 1.00 90.38 69 TRP A C 1
ATOM 503 O O . TRP A 1 69 ? 11.616 -4.583 -20.802 1.00 90.38 69 TRP A O 1
ATOM 513 N N . LEU A 1 70 ? 9.678 -3.445 -20.967 1.00 91.12 70 LEU A N 1
ATOM 514 C CA . LEU A 1 70 ? 9.983 -2.835 -22.265 1.00 91.12 70 LEU A CA 1
ATOM 515 C C . LEU A 1 70 ? 11.264 -1.994 -22.199 1.00 91.12 70 LEU A C 1
ATOM 517 O O . LEU A 1 70 ? 12.159 -2.186 -23.025 1.00 91.12 70 LEU A O 1
ATOM 521 N N . ASP A 1 71 ? 11.391 -1.145 -21.179 1.00 89.19 71 ASP A N 1
ATOM 522 C CA . ASP A 1 71 ? 12.582 -0.318 -20.962 1.00 89.19 71 ASP A CA 1
ATOM 523 C C . ASP A 1 71 ? 13.838 -1.165 -20.719 1.00 89.19 71 ASP A C 1
ATOM 525 O O . ASP A 1 71 ? 14.912 -0.880 -21.254 1.00 89.19 71 ASP A O 1
ATOM 529 N N . SER A 1 72 ? 13.706 -2.230 -19.924 1.00 87.69 72 SER A N 1
ATOM 530 C CA . SER A 1 72 ? 14.815 -3.134 -19.610 1.00 87.69 72 SER A CA 1
ATOM 531 C C . SER A 1 72 ? 15.282 -3.900 -20.847 1.00 87.69 72 SER A C 1
ATOM 533 O O . SER A 1 72 ? 16.482 -3.988 -21.101 1.00 87.69 72 SER A O 1
ATOM 535 N N . PHE A 1 73 ? 14.355 -4.421 -21.653 1.00 92.12 73 PHE A N 1
ATOM 536 C CA . PHE A 1 73 ? 14.697 -5.104 -22.899 1.00 92.12 73 PHE A CA 1
ATOM 537 C C . PHE A 1 73 ? 15.326 -4.158 -23.920 1.00 92.12 73 PHE A C 1
ATOM 539 O O . PHE A 1 73 ? 16.307 -4.537 -24.557 1.00 92.12 73 PHE A O 1
ATOM 546 N N . ALA A 1 74 ? 14.823 -2.927 -24.042 1.00 91.19 74 ALA A N 1
ATOM 547 C CA . ALA A 1 74 ? 15.420 -1.922 -24.917 1.00 91.19 74 ALA A CA 1
ATOM 548 C C . ALA A 1 74 ? 16.879 -1.631 -24.526 1.00 91.19 74 ALA A C 1
ATOM 550 O O . ALA A 1 74 ? 17.754 -1.586 -25.389 1.00 91.19 74 ALA A O 1
ATOM 551 N N . GLN A 1 75 ? 17.167 -1.509 -23.226 1.00 89.31 75 GLN A N 1
ATOM 552 C CA . GLN A 1 75 ? 18.538 -1.332 -22.739 1.00 89.31 75 GLN A CA 1
ATOM 553 C C . GLN A 1 75 ? 19.429 -2.538 -23.048 1.00 89.31 75 GLN A C 1
ATOM 555 O O . GLN A 1 75 ? 20.572 -2.351 -23.460 1.00 89.31 75 GLN A O 1
ATOM 560 N N . LEU A 1 76 ? 18.919 -3.763 -22.889 1.00 92.62 76 LEU A N 1
ATOM 561 C CA . LEU A 1 76 ? 19.674 -4.975 -23.218 1.00 92.62 76 LEU A CA 1
ATOM 562 C C . LEU A 1 76 ? 20.013 -5.053 -24.709 1.00 92.62 76 LEU A C 1
ATOM 564 O O . LEU A 1 76 ? 21.138 -5.399 -25.050 1.00 92.62 76 LEU A O 1
ATOM 568 N N . ILE A 1 77 ? 19.072 -4.698 -25.585 1.00 93.12 77 ILE A N 1
ATOM 569 C CA . ILE A 1 77 ? 19.287 -4.661 -27.038 1.00 93.12 77 ILE A CA 1
ATOM 570 C C . ILE A 1 77 ? 20.400 -3.659 -27.381 1.00 93.12 77 ILE A C 1
ATOM 572 O O . ILE A 1 77 ? 21.391 -4.032 -28.007 1.00 93.12 77 ILE A O 1
ATOM 576 N N . ILE A 1 78 ? 20.317 -2.439 -26.838 1.00 93.06 78 ILE A N 1
ATOM 577 C CA . ILE A 1 78 ? 21.342 -1.400 -27.022 1.00 93.06 78 ILE A CA 1
ATOM 578 C C . ILE A 1 78 ? 22.715 -1.870 -26.514 1.00 93.06 78 ILE A C 1
ATOM 580 O O . ILE A 1 78 ? 23.730 -1.636 -27.167 1.00 93.06 78 ILE A O 1
ATOM 584 N N . MET A 1 79 ? 22.769 -2.551 -25.364 1.00 91.50 79 MET A N 1
ATOM 585 C CA . MET A 1 79 ? 24.015 -3.097 -24.809 1.00 91.50 79 MET A CA 1
ATOM 586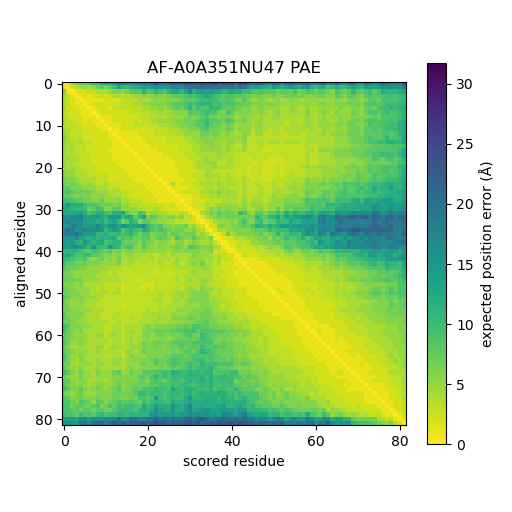 C C . MET A 1 79 ? 24.609 -4.226 -25.657 1.00 91.50 79 MET A C 1
ATOM 588 O O . MET A 1 79 ? 25.830 -4.372 -25.704 1.00 91.50 79 MET A O 1
ATOM 592 N N . LEU A 1 80 ? 23.765 -5.018 -26.319 1.00 91.75 80 LEU A N 1
ATOM 593 C CA . LEU A 1 80 ? 24.184 -6.074 -27.239 1.00 91.75 80 LEU A CA 1
ATOM 594 C C . LEU A 1 80 ? 24.641 -5.525 -28.603 1.00 91.75 80 LEU A C 1
ATOM 596 O O . LEU A 1 80 ? 25.204 -6.283 -29.391 1.00 91.75 80 LEU A O 1
ATOM 600 N N . GLY A 1 81 ? 24.458 -4.226 -28.865 1.00 84.06 81 GLY A N 1
ATOM 601 C CA . GLY A 1 81 ? 24.913 -3.564 -30.090 1.00 84.06 81 GLY A CA 1
ATOM 602 C C . GLY A 1 81 ? 24.109 -3.935 -31.340 1.00 84.06 81 GLY A C 1
ATOM 603 O O . GLY A 1 81 ? 24.625 -3.784 -32.448 1.00 84.06 81 GLY A O 1
ATOM 604 N N . ILE A 1 82 ? 22.884 -4.435 -31.154 1.00 72.69 82 ILE A N 1
ATOM 605 C CA . ILE A 1 82 ? 21.903 -4.763 -32.203 1.00 72.69 82 ILE A CA 1
ATOM 606 C C . ILE A 1 82 ? 20.783 -3.725 -32.158 1.00 72.69 82 ILE A C 1
ATOM 608 O O . ILE A 1 82 ? 20.239 -3.397 -33.234 1.00 72.69 82 ILE A O 1
#

Foldseek 3Di:
DVCVVVLVCVLCVVVVVQLVVLVVVLVVVCVVCVPPPSCVVSVVVSVVSSVVVVVVSVVVVVVSVVVVVVVVVVVVCVVVVD

Nearest PDB structures (foldseek):
  6s3l-assembly1_F  TM=8.430E-01  e=2.775E-02  Vibrio mimicus CAIM 602

pLDDT: mean 86.78, std 5.64, range [61.03, 93.12]